Protein AF-A0A963U9W2-F1 (afdb_monomer_lite)

Sequence (65 aa):
MTFGEAPARPAPPPSMTQPCSAPQRLPARGLTQSEVEKLWGRDRGALRACSGRHGALAGWVGQLP

Structure (mmCIF, N/CA/C/O backbone):
data_AF-A0A963U9W2-F1
#
_entry.id   AF-A0A963U9W2-F1
#
loop_
_atom_site.group_PDB
_atom_site.id
_atom_site.type_symbol
_atom_site.label_atom_id
_atom_site.label_alt_id
_atom_site.label_comp_id
_atom_site.label_asym_id
_atom_site.label_entity_id
_atom_site.label_seq_id
_atom_site.pdbx_PDB_ins_code
_atom_site.Cartn_x
_atom_site.Cartn_y
_atom_site.Cartn_z
_atom_site.occupancy
_atom_site.B_iso_or_equiv
_atom_site.auth_seq_id
_atom_site.auth_comp_id
_atom_site.auth_asym_id
_atom_site.auth_atom_id
_atom_site.pdbx_PDB_model_num
ATOM 1 N N . MET A 1 1 ? 22.981 -33.857 -23.527 1.00 42.78 1 MET A N 1
ATOM 2 C CA . MET A 1 1 ? 22.271 -32.665 -24.033 1.00 42.78 1 MET A CA 1
ATOM 3 C C . MET A 1 1 ? 22.407 -31.592 -22.970 1.00 42.78 1 MET A C 1
ATOM 5 O O . MET A 1 1 ? 21.856 -31.762 -21.893 1.00 42.78 1 MET A O 1
ATOM 9 N N . THR A 1 2 ? 23.230 -30.573 -23.199 1.00 56.75 2 THR A N 1
ATOM 10 C CA . THR A 1 2 ? 23.335 -29.417 -22.299 1.00 56.75 2 THR A CA 1
ATOM 11 C C . THR A 1 2 ? 22.300 -28.394 -22.743 1.00 56.75 2 THR A C 1
ATOM 13 O O . THR A 1 2 ? 22.365 -27.912 -23.873 1.00 56.75 2 THR A O 1
ATOM 16 N N . PHE A 1 3 ? 21.325 -28.092 -21.887 1.00 62.69 3 PHE A N 1
ATOM 17 C CA . PHE A 1 3 ? 20.482 -26.917 -22.082 1.00 62.69 3 PHE A CA 1
ATOM 18 C C . PHE A 1 3 ? 21.400 -25.701 -21.948 1.00 62.69 3 PHE A C 1
ATOM 20 O O . PHE A 1 3 ? 22.066 -25.554 -20.925 1.00 62.69 3 PHE A O 1
ATOM 27 N N . GLY A 1 4 ? 21.533 -24.911 -23.015 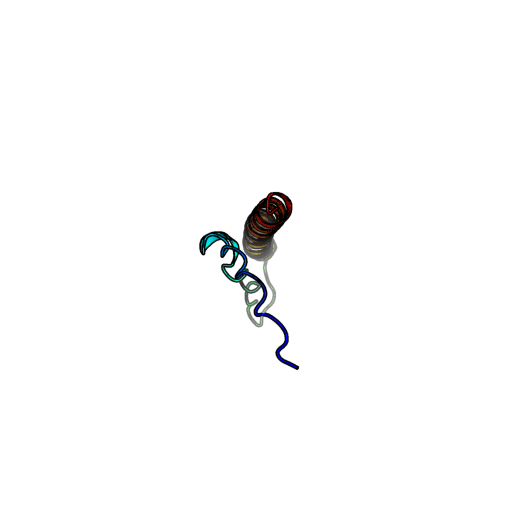1.00 61.78 4 GLY A N 1
ATOM 28 C CA . GLY A 1 4 ? 22.341 -23.696 -22.980 1.00 61.78 4 GLY A CA 1
ATOM 29 C C . GLY A 1 4 ? 21.829 -22.770 -21.880 1.00 61.78 4 GLY A C 1
ATOM 30 O 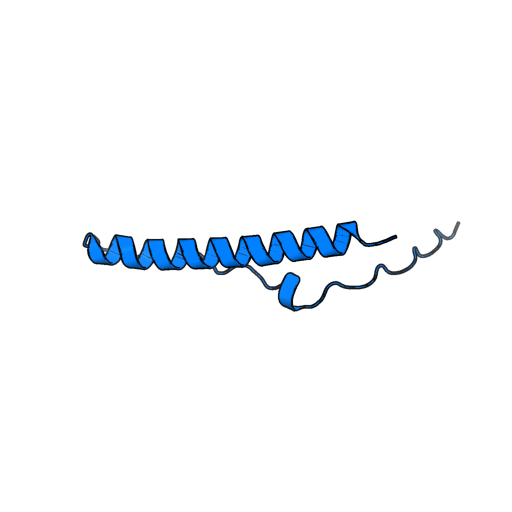O . GLY A 1 4 ? 20.623 -22.540 -21.792 1.00 61.78 4 GLY A O 1
ATOM 31 N N . GLU A 1 5 ? 22.738 -22.282 -21.038 1.00 67.12 5 GLU A N 1
ATOM 32 C CA . GLU A 1 5 ? 22.447 -21.263 -20.030 1.00 67.12 5 GLU A CA 1
ATOM 33 C C . GLU A 1 5 ? 21.820 -20.051 -20.731 1.00 67.12 5 GLU A C 1
ATOM 35 O O . GLU A 1 5 ? 22.413 -19.476 -21.650 1.00 67.12 5 GLU A O 1
ATOM 40 N N . ALA A 1 6 ? 20.595 -19.691 -20.346 1.00 64.38 6 ALA A N 1
ATOM 41 C CA . ALA A 1 6 ? 19.962 -18.492 -20.874 1.00 64.38 6 ALA A CA 1
ATOM 42 C C . ALA A 1 6 ? 20.742 -17.264 -20.375 1.00 64.38 6 ALA A C 1
ATOM 44 O O . ALA A 1 6 ? 21.164 -17.248 -19.216 1.00 64.38 6 ALA A O 1
ATOM 45 N N . PRO A 1 7 ? 20.927 -16.216 -21.198 1.00 66.50 7 PRO A N 1
ATOM 46 C CA . PRO A 1 7 ? 21.596 -15.009 -20.737 1.00 66.50 7 PRO A CA 1
ATOM 47 C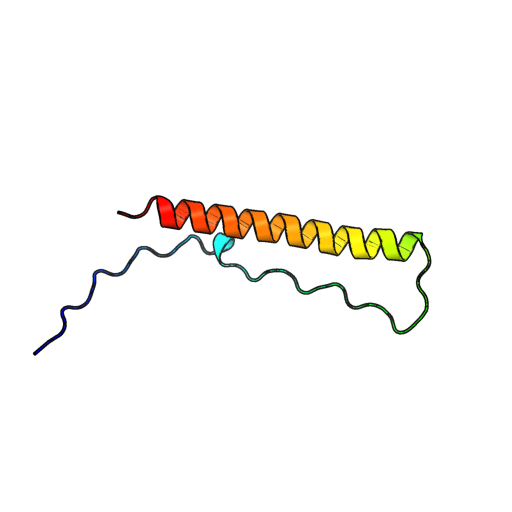 C . PRO A 1 7 ? 20.862 -14.449 -19.515 1.00 66.50 7 PRO A C 1
ATOM 49 O O . PRO A 1 7 ? 19.633 -14.318 -19.511 1.00 66.50 7 PRO A O 1
ATOM 52 N N . ALA A 1 8 ? 21.623 -14.137 -18.464 1.00 77.12 8 ALA A N 1
ATOM 53 C CA . ALA A 1 8 ? 21.070 -13.560 -17.251 1.00 77.12 8 ALA A CA 1
ATOM 54 C C . ALA A 1 8 ? 20.379 -12.235 -17.596 1.00 77.12 8 ALA A C 1
ATOM 56 O O . ALA A 1 8 ? 21.000 -11.318 -18.139 1.00 77.12 8 ALA A O 1
ATOM 57 N N . ARG A 1 9 ? 19.082 -12.130 -17.287 1.00 78.62 9 ARG A N 1
ATOM 58 C CA . ARG A 1 9 ? 18.366 -10.857 -17.417 1.00 78.62 9 ARG A CA 1
ATOM 59 C C . ARG A 1 9 ? 19.001 -9.849 -16.459 1.00 78.62 9 ARG A C 1
ATOM 61 O O . ARG A 1 9 ? 19.369 -10.240 -15.346 1.00 78.62 9 ARG A O 1
ATOM 68 N N . PRO A 1 10 ? 19.121 -8.569 -16.850 1.00 87.94 10 PRO A N 1
ATOM 69 C CA . PRO A 1 10 ? 19.569 -7.545 -15.915 1.00 87.94 10 PRO A CA 1
ATOM 70 C C . PRO A 1 10 ? 18.652 -7.552 -14.689 1.00 87.94 10 PRO A C 1
ATOM 72 O O . PRO A 1 10 ? 17.475 -7.873 -14.805 1.00 87.94 10 PRO A O 1
ATOM 75 N N . ALA A 1 11 ? 19.178 -7.231 -13.511 1.00 90.81 11 ALA A N 1
ATOM 76 C CA . ALA A 1 11 ? 18.364 -7.129 -12.304 1.00 90.81 11 ALA A CA 1
ATOM 77 C C . ALA A 1 11 ? 17.702 -5.739 -12.214 1.00 90.81 11 ALA A C 1
ATOM 79 O O . ALA A 1 11 ? 18.315 -4.747 -12.625 1.00 90.81 11 ALA A O 1
ATOM 80 N N . PRO A 1 12 ? 16.481 -5.628 -11.663 1.00 93.94 12 PRO A N 1
ATOM 81 C CA . PRO A 1 12 ? 15.862 -4.332 -11.415 1.00 93.94 12 PRO A CA 1
ATOM 82 C C . PRO A 1 12 ? 16.591 -3.573 -10.294 1.00 93.94 12 PRO A C 1
ATOM 84 O O . PRO A 1 12 ? 17.197 -4.192 -9.413 1.00 93.94 12 PRO A O 1
ATOM 87 N N . PRO A 1 13 ? 16.485 -2.232 -10.252 1.00 94.19 13 PRO A N 1
ATOM 88 C CA . PRO A 1 13 ? 16.931 -1.452 -9.105 1.00 94.19 13 PRO A CA 1
ATOM 89 C C . PRO A 1 13 ? 16.297 -1.958 -7.793 1.00 94.19 13 PRO A C 1
ATOM 91 O O . PRO A 1 13 ? 15.077 -2.155 -7.750 1.00 94.19 13 PRO A O 1
ATOM 94 N N . PRO A 1 14 ? 17.063 -2.096 -6.689 1.00 94.50 14 PRO A N 1
ATOM 95 C CA . PRO A 1 14 ? 16.554 -2.677 -5.441 1.00 94.50 14 PRO A CA 1
ATOM 96 C C . PRO A 1 14 ? 15.350 -1.950 -4.831 1.00 94.50 14 PRO A C 1
ATOM 98 O O . PRO A 1 14 ? 14.589 -2.545 -4.071 1.00 94.50 14 PRO A O 1
ATOM 101 N N . SER A 1 15 ? 15.164 -0.663 -5.138 1.00 93.88 15 SER A N 1
ATOM 102 C CA .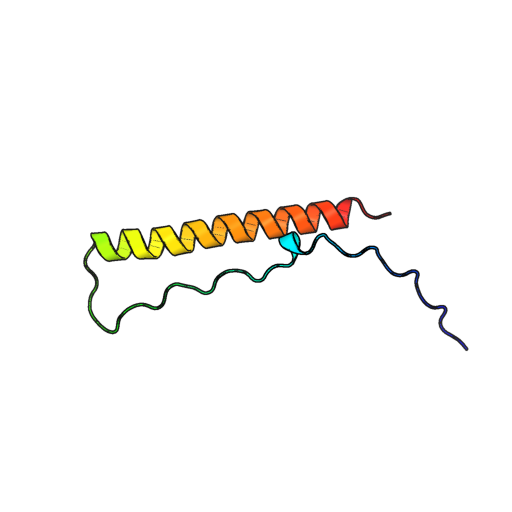 SER A 1 15 ? 14.026 0.138 -4.672 1.00 93.88 15 SER A CA 1
ATOM 103 C C . SER A 1 15 ? 12.684 -0.315 -5.262 1.00 93.88 15 SER A C 1
ATOM 105 O O . SER A 1 15 ? 11.648 -0.105 -4.632 1.00 93.88 15 SER A O 1
ATOM 107 N N . MET A 1 16 ? 12.688 -0.955 -6.437 1.00 95.88 16 MET A N 1
ATOM 108 C CA . MET A 1 16 ? 11.480 -1.452 -7.108 1.00 95.88 16 MET A CA 1
ATOM 109 C C . MET A 1 16 ? 10.997 -2.784 -6.530 1.00 95.88 16 MET A C 1
ATOM 111 O O . MET A 1 16 ? 9.806 -3.077 -6.577 1.00 95.88 16 MET A O 1
ATOM 115 N N . THR A 1 17 ? 11.906 -3.571 -5.954 1.00 95.12 17 THR A N 1
ATOM 116 C CA . THR A 1 17 ? 11.622 -4.907 -5.409 1.00 95.12 17 THR A CA 1
ATOM 117 C C . THR A 1 17 ? 11.449 -4.915 -3.893 1.00 95.12 17 THR A C 1
ATOM 119 O O . THR A 1 17 ? 11.335 -5.982 -3.294 1.00 95.12 17 THR A O 1
ATOM 122 N N . GLN A 1 18 ? 11.442 -3.743 -3.248 1.00 96.31 18 GLN A N 1
ATOM 123 C CA . GLN A 1 18 ? 11.188 -3.659 -1.812 1.00 96.31 18 GLN A CA 1
ATOM 124 C C . GLN A 1 18 ? 9.785 -4.187 -1.476 1.00 96.31 18 GLN A C 1
ATOM 126 O O . GLN A 1 18 ? 8.818 -3.784 -2.139 1.00 96.31 18 GLN A O 1
ATOM 131 N N . PRO A 1 19 ? 9.645 -5.015 -0.421 1.00 96.44 19 PRO A N 1
ATOM 132 C CA . PRO A 1 19 ? 8.348 -5.496 0.029 1.00 96.44 19 PRO A CA 1
ATOM 133 C C . PRO A 1 19 ? 7.371 -4.354 0.310 1.00 96.44 19 PRO A C 1
ATOM 135 O O . PRO A 1 19 ? 7.743 -3.259 0.744 1.00 96.44 19 PRO A O 1
ATOM 138 N N . CYS A 1 20 ? 6.086 -4.608 0.082 1.00 97.06 20 CYS A N 1
ATOM 139 C CA . CYS A 1 20 ? 5.052 -3.670 0.487 1.00 97.06 20 CYS A CA 1
ATOM 140 C C . CYS A 1 20 ? 4.865 -3.683 2.003 1.00 97.06 20 CYS A C 1
ATOM 142 O O . CYS A 1 20 ? 5.059 -4.703 2.662 1.00 97.06 20 CYS A O 1
ATOM 144 N N . SER A 1 21 ? 4.521 -2.522 2.562 1.00 97.69 21 SER A N 1
ATOM 145 C CA . SER A 1 21 ? 4.271 -2.404 3.995 1.00 97.69 21 SER A CA 1
ATOM 146 C C . SER A 1 21 ? 3.091 -3.289 4.387 1.00 97.69 21 SER A C 1
ATOM 148 O O . SER A 1 21 ? 2.087 -3.339 3.675 1.00 97.69 21 SER A O 1
ATOM 150 N N . ALA A 1 22 ? 3.209 -3.966 5.527 1.00 96.81 22 ALA A N 1
ATOM 151 C CA . ALA A 1 22 ? 2.095 -4.701 6.104 1.00 96.81 22 ALA A CA 1
ATOM 152 C C . ALA A 1 22 ? 0.965 -3.739 6.531 1.00 96.81 22 ALA A C 1
ATOM 154 O O . ALA A 1 22 ? 1.253 -2.585 6.869 1.00 96.81 22 ALA A O 1
ATOM 155 N N . PRO A 1 23 ? -0.296 -4.208 6.559 1.00 96.00 23 PRO A N 1
ATOM 156 C CA . PRO A 1 23 ? -1.417 -3.433 7.090 1.00 96.00 23 PRO A CA 1
ATOM 157 C C . PRO A 1 23 ? -1.188 -2.967 8.535 1.00 96.00 23 PRO A C 1
ATOM 159 O O . PRO A 1 23 ? -0.496 -3.640 9.310 1.00 96.00 23 PRO A O 1
ATOM 162 N N . GLN A 1 24 ? -1.804 -1.845 8.927 1.00 96.44 24 GLN A N 1
ATOM 163 C CA . GLN A 1 24 ? -1.776 -1.402 10.319 1.00 96.44 24 GLN A CA 1
ATOM 164 C C . GLN A 1 24 ? -2.401 -2.472 11.224 1.00 96.44 24 GLN A C 1
ATOM 166 O O . GLN A 1 24 ? -3.492 -2.984 10.970 1.00 96.44 24 GLN A O 1
ATOM 171 N N . ARG A 1 25 ? -1.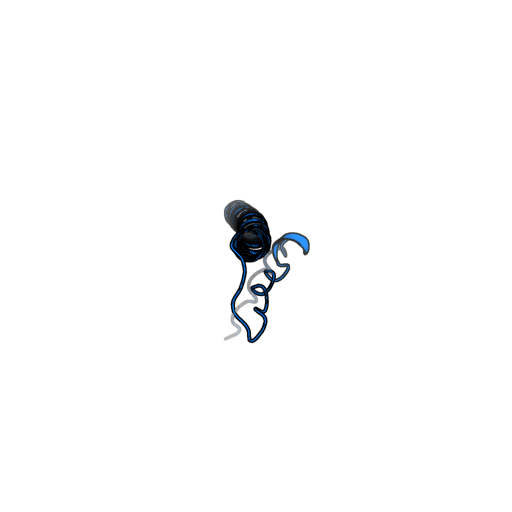737 -2.772 12.344 1.00 96.25 25 ARG A N 1
ATOM 172 C CA . ARG A 1 25 ? -2.347 -3.577 13.407 1.00 96.25 25 ARG A CA 1
ATOM 173 C C . ARG A 1 25 ? -3.341 -2.719 14.177 1.00 96.25 25 ARG A C 1
ATOM 175 O O . ARG A 1 25 ? -2.972 -1.670 14.704 1.00 96.25 25 ARG A O 1
ATOM 182 N N . LEU A 1 26 ? -4.582 -3.185 14.259 1.00 96.00 26 LEU A N 1
ATOM 183 C CA . LEU A 1 26 ? -5.629 -2.514 15.018 1.00 96.00 26 LEU A CA 1
ATOM 184 C C . LEU A 1 26 ? -5.574 -2.935 16.497 1.00 96.00 26 LEU A C 1
ATOM 186 O O . LEU A 1 26 ? -5.282 -4.097 16.789 1.00 96.00 26 LEU A O 1
ATOM 190 N N . PRO A 1 27 ? -5.841 -2.017 17.441 1.00 95.50 27 PRO A N 1
ATOM 191 C CA . PRO A 1 27 ? -5.939 -2.364 18.852 1.00 95.50 27 PRO A CA 1
ATOM 192 C C . PRO A 1 27 ? -7.188 -3.216 19.119 1.00 95.50 27 PRO A C 1
ATOM 194 O O . PRO A 1 27 ? -8.206 -3.069 18.446 1.00 95.50 27 PRO A O 1
ATOM 197 N N . ALA A 1 28 ? -7.139 -4.056 20.155 1.00 97.00 28 ALA A N 1
ATOM 198 C CA . ALA A 1 28 ? -8.261 -4.89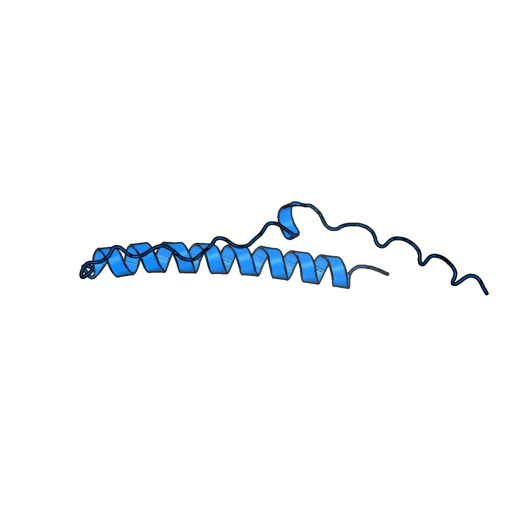6 20.586 1.00 97.00 28 ALA A CA 1
ATOM 199 C C . ALA A 1 28 ? -9.325 -4.099 21.377 1.00 97.00 28 ALA A C 1
ATOM 201 O O . ALA A 1 28 ? -9.687 -4.452 22.495 1.00 97.00 28 ALA A O 1
ATOM 202 N N . ARG A 1 29 ? -9.786 -2.978 20.813 1.00 97.88 29 ARG A N 1
ATOM 203 C CA . ARG A 1 29 ? -10.853 -2.119 21.347 1.00 97.88 29 ARG A CA 1
ATOM 204 C C . ARG A 1 29 ? -11.572 -1.387 20.213 1.00 97.88 29 ARG A C 1
ATOM 206 O O . ARG A 1 29 ? -11.050 -1.291 19.105 1.00 97.88 29 ARG A O 1
ATOM 213 N N . GLY A 1 30 ? -12.729 -0.801 20.513 1.00 97.94 30 GLY A N 1
ATOM 214 C CA . GLY A 1 30 ? -13.407 0.111 19.589 1.00 97.94 30 GLY A CA 1
ATOM 215 C C . GLY A 1 30 ? -12.540 1.327 19.249 1.00 97.94 30 GLY A C 1
ATOM 216 O O . GLY A 1 30 ? -11.860 1.870 20.122 1.00 97.94 30 GLY A O 1
ATOM 217 N N . LEU A 1 31 ? -12.561 1.749 17.985 1.00 98.44 31 LEU A N 1
ATOM 218 C CA . LEU A 1 31 ? -11.867 2.941 17.498 1.00 98.44 31 LEU A CA 1
ATOM 219 C C . LEU A 1 31 ? -12.832 4.123 17.398 1.00 98.44 31 LEU A C 1
ATOM 221 O O . LEU A 1 31 ? -13.986 3.961 17.007 1.00 98.44 31 LEU A O 1
ATOM 225 N N . THR A 1 32 ? -12.344 5.320 17.707 1.00 98.62 32 THR A N 1
ATOM 226 C CA . THR A 1 32 ? -13.045 6.561 17.363 1.00 98.62 32 THR A CA 1
ATOM 227 C C . THR A 1 32 ? -12.945 6.824 15.860 1.00 98.62 32 THR A C 1
ATOM 229 O O . THR A 1 32 ? -12.011 6.364 15.199 1.00 98.62 32 THR A O 1
ATOM 232 N N . GLN A 1 33 ? -13.856 7.634 15.318 1.00 98.50 33 GLN A N 1
ATOM 233 C CA . GLN A 1 33 ? -13.837 8.031 13.905 1.00 98.50 33 GLN A CA 1
ATOM 234 C C . GLN A 1 33 ? -12.469 8.591 13.470 1.00 98.50 33 GLN A C 1
ATOM 236 O O . GLN A 1 33 ? -11.907 8.161 12.465 1.00 98.50 33 GLN A O 1
ATOM 241 N N . SER A 1 34 ? -11.882 9.491 14.270 1.00 98.62 34 SER A N 1
ATOM 242 C CA . SER A 1 34 ? -10.578 10.095 13.957 1.00 98.62 34 SER A CA 1
ATOM 243 C C . SER A 1 34 ? -9.447 9.063 13.908 1.00 98.62 34 SER A C 1
ATOM 245 O O . SER A 1 34 ? -8.509 9.198 13.122 1.00 98.62 34 SER A O 1
ATOM 247 N N . GLU A 1 35 ? -9.502 8.024 14.742 1.00 98.44 35 GLU A N 1
ATOM 248 C CA . GLU A 1 35 ? -8.503 6.955 14.725 1.00 98.44 35 GLU A CA 1
ATOM 249 C C . GLU A 1 35 ? -8.650 6.065 13.495 1.00 98.44 35 GLU A C 1
ATOM 251 O O . GLU A 1 35 ? -7.640 5.743 12.869 1.00 98.44 35 GLU A O 1
ATOM 256 N N . VAL A 1 36 ? -9.887 5.724 13.118 1.00 98.19 36 VAL A N 1
ATOM 257 C CA . VAL A 1 36 ? -10.175 4.974 11.888 1.00 98.19 36 VAL A CA 1
ATOM 258 C C . VAL A 1 36 ? -9.607 5.709 10.677 1.00 98.19 36 VAL A C 1
ATOM 260 O O . VAL A 1 36 ? -8.846 5.124 9.909 1.00 98.19 36 VAL A O 1
ATOM 263 N N . GLU A 1 37 ? -9.900 7.002 10.537 1.00 98.56 37 GLU A N 1
ATOM 264 C CA . GLU A 1 37 ? -9.425 7.815 9.413 1.00 98.56 37 GLU A CA 1
ATOM 265 C C . GLU A 1 37 ? -7.897 7.871 9.338 1.00 98.56 37 GLU A C 1
ATOM 267 O O . GLU A 1 37 ? -7.318 7.736 8.258 1.00 98.56 37 GLU A O 1
ATOM 272 N N . LYS A 1 38 ? -7.224 8.019 10.484 1.00 98.38 38 LYS A N 1
ATOM 273 C CA . LYS A 1 38 ? -5.756 8.056 10.550 1.00 98.38 38 LYS A CA 1
ATOM 274 C C . LYS A 1 38 ? -5.132 6.714 10.183 1.00 98.38 38 LYS A C 1
ATOM 276 O O . LYS A 1 38 ? -4.166 6.689 9.420 1.00 98.38 38 LYS A O 1
ATOM 281 N N . LEU A 1 39 ? -5.643 5.612 10.731 1.00 98.19 39 LEU A N 1
ATOM 282 C CA . LEU A 1 39 ? -5.119 4.269 10.468 1.00 98.19 39 LEU A CA 1
ATOM 283 C C . LEU A 1 39 ? -5.349 3.878 9.005 1.00 98.19 39 LEU A C 1
ATOM 285 O O . LEU A 1 39 ? -4.406 3.483 8.322 1.00 98.19 39 LEU A O 1
ATOM 289 N N . TRP A 1 40 ? -6.556 4.114 8.490 1.00 97.19 40 TRP A N 1
ATOM 290 C CA . TRP A 1 40 ? -6.867 3.896 7.081 1.00 97.19 40 TRP A CA 1
ATOM 291 C C . TRP A 1 40 ? -6.034 4.785 6.154 1.00 97.19 40 TRP A C 1
ATOM 293 O O . TRP A 1 40 ? -5.525 4.316 5.137 1.00 97.19 40 TRP A O 1
ATOM 303 N N . GLY A 1 41 ? -5.838 6.059 6.505 1.00 98.38 41 GLY A N 1
ATOM 304 C CA . GLY A 1 41 ? -5.002 6.981 5.740 1.00 98.38 41 GLY A CA 1
ATOM 305 C C . GLY A 1 41 ? -3.559 6.486 5.592 1.00 98.38 41 GLY A C 1
ATOM 306 O O . GLY A 1 41 ? -2.990 6.583 4.501 1.00 98.38 41 GLY A O 1
ATOM 307 N N . ARG A 1 42 ? -2.986 5.896 6.652 1.00 98.44 42 ARG A N 1
ATOM 308 C CA . ARG A 1 42 ? -1.646 5.280 6.619 1.00 98.44 42 ARG A CA 1
ATOM 309 C C . ARG A 1 42 ? -1.594 4.093 5.662 1.00 98.44 42 ARG A C 1
ATOM 311 O O . ARG A 1 42 ? -0.729 4.075 4.786 1.00 98.44 42 ARG A O 1
ATOM 318 N N . ASP A 1 43 ? -2.534 3.157 5.772 1.00 98.44 43 ASP A N 1
ATOM 319 C CA . ASP A 1 43 ? -2.574 1.986 4.888 1.00 98.44 43 ASP A CA 1
ATOM 320 C C . ASP A 1 43 ? -2.819 2.383 3.430 1.00 98.44 43 ASP A C 1
ATOM 322 O O . ASP A 1 43 ? -2.126 1.919 2.525 1.00 98.44 43 ASP A O 1
ATOM 326 N N . ARG A 1 44 ? -3.730 3.329 3.179 1.00 98.56 44 ARG A N 1
ATOM 327 C CA . ARG A 1 44 ? -3.976 3.864 1.835 1.00 98.56 44 ARG A CA 1
ATOM 328 C C . ARG A 1 44 ? -2.726 4.520 1.242 1.00 98.56 44 ARG A C 1
ATOM 330 O O . ARG A 1 44 ? -2.454 4.348 0.052 1.00 98.56 44 ARG A O 1
ATOM 337 N N . GLY A 1 45 ? -1.974 5.278 2.041 1.00 98.69 45 GLY A N 1
ATOM 338 C CA . GLY A 1 45 ? -0.697 5.858 1.623 1.00 98.69 45 GLY A CA 1
ATOM 339 C C . GLY A 1 45 ? 0.329 4.783 1.258 1.00 98.69 45 GLY A C 1
ATOM 340 O O . GLY A 1 45 ? 0.938 4.847 0.188 1.00 98.69 45 GLY A O 1
ATOM 341 N N . ALA A 1 46 ? 0.459 3.753 2.096 1.00 98.38 46 ALA A N 1
ATOM 342 C CA . ALA A 1 46 ? 1.357 2.628 1.856 1.00 98.38 46 ALA A CA 1
ATOM 343 C C . ALA A 1 46 ? 0.997 1.839 0.585 1.00 98.38 46 ALA A C 1
ATOM 345 O O . ALA A 1 46 ? 1.885 1.515 -0.208 1.00 98.38 46 ALA A O 1
ATOM 346 N N . LEU A 1 47 ? -0.294 1.592 0.340 1.00 98.38 47 LEU A N 1
ATOM 347 C CA . LEU A 1 47 ? -0.778 0.924 -0.873 1.00 98.38 47 LEU A CA 1
ATOM 348 C C . LEU A 1 47 ? -0.464 1.729 -2.138 1.00 98.38 47 LEU A C 1
ATOM 350 O O . LEU A 1 47 ? -0.008 1.160 -3.128 1.00 98.38 47 LEU A O 1
ATOM 354 N N . ARG A 1 48 ? -0.635 3.056 -2.110 1.00 98.62 48 ARG A N 1
ATOM 355 C CA . ARG A 1 48 ? -0.258 3.927 -3.237 1.00 98.62 48 ARG A CA 1
ATOM 356 C C . ARG A 1 48 ? 1.237 3.854 -3.539 1.00 98.62 48 ARG A C 1
ATOM 358 O O . ARG A 1 48 ? 1.616 3.705 -4.697 1.00 98.62 48 ARG A O 1
ATOM 365 N N . ALA A 1 49 ? 2.081 3.907 -2.510 1.00 97.94 49 ALA A N 1
ATOM 366 C CA . ALA A 1 49 ? 3.527 3.783 -2.680 1.00 97.94 49 ALA A CA 1
ATOM 367 C C . ALA A 1 49 ? 3.928 2.400 -3.231 1.00 97.94 49 ALA A C 1
ATOM 369 O O . ALA A 1 49 ? 4.768 2.312 -4.125 1.00 97.94 49 ALA A O 1
ATOM 370 N N . CYS A 1 50 ? 3.302 1.328 -2.734 1.00 98.19 50 CYS A N 1
ATOM 371 C CA . CYS A 1 50 ? 3.468 -0.037 -3.243 1.00 98.19 50 CYS A CA 1
ATOM 372 C C . CYS A 1 50 ? 3.083 -0.139 -4.727 1.00 98.19 50 CYS A C 1
ATOM 374 O O . CYS A 1 50 ? 3.876 -0.616 -5.537 1.00 98.19 50 CYS A O 1
ATOM 376 N N . SER A 1 51 ? 1.924 0.405 -5.108 1.00 98.19 51 SER A N 1
ATOM 377 C CA . SER A 1 51 ? 1.489 0.465 -6.506 1.00 98.19 51 SER A CA 1
ATOM 378 C C . SER A 1 51 ? 2.479 1.225 -7.391 1.00 98.19 51 SER A C 1
ATOM 380 O O . SER A 1 51 ? 2.722 0.803 -8.518 1.00 98.19 51 SER A O 1
ATOM 382 N N . GLY A 1 52 ? 3.073 2.316 -6.893 1.00 98.00 52 GLY A N 1
ATOM 383 C CA . GLY A 1 52 ? 4.115 3.054 -7.610 1.00 98.00 52 GLY A CA 1
ATOM 384 C C . GLY A 1 52 ? 5.355 2.200 -7.891 1.00 98.00 52 GLY A C 1
ATOM 385 O O . GLY A 1 52 ? 5.847 2.190 -9.017 1.00 98.00 52 GLY A O 1
ATOM 386 N N . ARG A 1 53 ? 5.819 1.418 -6.904 1.00 97.88 53 ARG A N 1
ATOM 387 C CA . ARG A 1 53 ? 6.936 0.473 -7.091 1.00 97.88 53 ARG A CA 1
ATOM 388 C C . ARG A 1 53 ? 6.602 -0.626 -8.097 1.00 97.88 53 ARG A C 1
ATOM 390 O O . ARG A 1 53 ? 7.420 -0.907 -8.964 1.00 97.88 53 ARG A O 1
ATOM 397 N N . HIS A 1 54 ? 5.401 -1.204 -8.025 1.00 97.56 54 HIS A N 1
ATOM 398 C CA . HIS A 1 54 ? 4.960 -2.226 -8.981 1.00 97.56 54 HIS A CA 1
ATOM 399 C C . HIS A 1 54 ? 4.869 -1.678 -10.408 1.00 97.56 54 HIS A C 1
ATOM 401 O O . HIS A 1 54 ? 5.322 -2.336 -11.339 1.00 97.56 54 HIS A O 1
ATOM 407 N N . GLY A 1 55 ? 4.336 -0.465 -10.583 1.00 97.75 55 GLY A N 1
ATOM 408 C CA . GLY A 1 55 ? 4.301 0.201 -11.884 1.00 97.75 55 GLY A CA 1
ATOM 409 C C . GLY A 1 55 ? 5.702 0.456 -12.441 1.00 97.75 55 GLY A C 1
ATOM 410 O O . GLY A 1 55 ? 5.956 0.179 -13.610 1.00 97.75 55 GLY A O 1
ATOM 411 N N . ALA A 1 56 ? 6.632 0.906 -11.594 1.00 96.81 56 ALA A N 1
ATOM 412 C CA . ALA A 1 56 ? 8.027 1.101 -11.980 1.00 96.81 56 ALA A CA 1
ATOM 413 C C . ALA A 1 56 ? 8.711 -0.219 -12.377 1.00 96.81 56 ALA A C 1
ATOM 415 O O . ALA A 1 56 ? 9.391 -0.266 -13.399 1.00 96.81 56 ALA A O 1
ATOM 416 N N . LEU A 1 57 ? 8.485 -1.297 -11.618 1.00 96.69 57 LEU A N 1
ATOM 417 C CA . LEU A 1 57 ? 9.012 -2.624 -11.940 1.00 96.69 57 LEU A CA 1
ATOM 418 C C . LEU A 1 57 ? 8.439 -3.155 -13.259 1.00 96.69 57 LEU A C 1
ATOM 420 O O . LEU A 1 57 ? 9.187 -3.663 -14.086 1.00 96.69 57 LEU A O 1
ATOM 424 N N . ALA A 1 58 ? 7.130 -3.011 -13.478 1.00 96.12 58 ALA A N 1
ATOM 425 C CA . ALA A 1 58 ? 6.482 -3.413 -14.723 1.00 96.12 58 ALA A CA 1
ATOM 426 C C . ALA A 1 58 ? 7.033 -2.631 -15.926 1.00 96.12 58 ALA A C 1
ATOM 428 O O . ALA A 1 58 ? 7.335 -3.229 -16.956 1.00 96.12 58 ALA A O 1
ATOM 429 N N . GLY A 1 59 ? 7.232 -1.316 -15.774 1.00 95.69 59 GLY A N 1
ATOM 430 C CA . GLY A 1 59 ? 7.884 -0.481 -16.783 1.00 95.69 59 GLY A CA 1
ATOM 431 C C . GLY A 1 59 ? 9.315 -0.933 -17.074 1.00 95.69 59 GLY A C 1
ATOM 432 O O . GLY A 1 59 ? 9.675 -1.087 -18.236 1.00 95.69 59 GLY A O 1
ATOM 433 N N . TRP A 1 60 ? 10.095 -1.236 -16.031 1.00 94.69 60 TRP A N 1
ATOM 434 C CA . TRP A 1 60 ? 11.454 -1.762 -16.167 1.00 94.69 60 TRP A CA 1
ATOM 435 C C . TRP A 1 60 ? 11.501 -3.126 -16.876 1.00 94.69 60 TRP A C 1
ATOM 437 O O . TRP A 1 60 ? 12.406 -3.357 -17.671 1.00 94.69 60 TRP A O 1
ATOM 447 N N . VAL A 1 61 ? 10.533 -4.021 -16.647 1.00 92.56 61 VAL A N 1
ATOM 448 C CA . VAL A 1 61 ? 10.445 -5.291 -17.392 1.00 92.56 61 VAL A CA 1
ATOM 449 C C . VAL A 1 61 ? 10.070 -5.041 -18.853 1.00 92.56 61 VAL A C 1
ATOM 451 O O . VAL A 1 61 ? 10.640 -5.666 -19.741 1.00 92.56 61 VAL A O 1
ATOM 454 N N . GLY A 1 62 ? 9.133 -4.126 -19.115 1.00 92.06 62 GLY A N 1
ATOM 455 C CA . GLY A 1 62 ? 8.645 -3.832 -20.466 1.00 92.06 62 GLY A CA 1
ATOM 456 C C . GLY A 1 62 ? 9.671 -3.178 -21.398 1.00 92.06 62 GLY A C 1
ATOM 457 O O . GLY A 1 62 ? 9.478 -3.196 -22.607 1.00 92.06 62 GLY A O 1
ATOM 458 N N . GLN A 1 63 ? 10.753 -2.613 -20.854 1.00 89.12 63 GLN A N 1
ATOM 459 C CA . GLN A 1 63 ? 11.877 -2.051 -21.619 1.00 89.12 63 GLN A CA 1
ATOM 460 C C . GLN A 1 63 ? 13.022 -3.051 -21.856 1.00 89.12 63 GLN A C 1
ATOM 462 O O . GLN A 1 63 ? 14.026 -2.678 -22.465 1.00 89.12 63 GLN A O 1
ATOM 467 N N . LEU A 1 64 ? 12.932 -4.277 -21.327 1.00 83.44 64 LEU A N 1
ATOM 468 C CA . LEU A 1 64 ? 13.945 -5.298 -21.584 1.00 83.44 64 LEU A CA 1
ATOM 469 C C . LEU A 1 64 ? 13.813 -5.827 -23.021 1.00 83.44 64 LEU A C 1
ATOM 471 O O . LEU A 1 64 ? 12.685 -5.985 -23.490 1.00 83.44 64 LEU A O 1
ATOM 475 N N . PRO A 1 65 ? 14.943 -6.083 -23.707 1.00 69.50 65 PRO A N 1
ATOM 476 C CA . PRO A 1 65 ? 14.953 -6.667 -25.045 1.00 69.50 65 PRO A CA 1
ATOM 477 C C . PRO A 1 65 ? 14.456 -8.118 -25.068 1.00 69.50 65 PRO A C 1
ATOM 479 O O . PRO A 1 65 ? 14.559 -8.813 -24.026 1.00 69.50 65 PRO A O 1
#

Radius of gyration: 19.39 Å; chains: 1; bounding box: 37×43×46 Å

pLDDT: mean 91.45, std 12.32, range [42.78, 98.69]

Secondary structure (DSSP, 8-state):
-PPPPPPPPPPPPTTTSPPPPPPPPPPSSPPPHHHHHHHHHHHHHHHHHHHHHHHHHHHHHHT--

Foldseek 3Di:
DDDPDDPDFDDDDVLLVDDQDDQDDDDPDDDDPVRVCVSVVVVVVSVVSNVVSPVVVVVVVVPTD